Protein AF-A0A5B0LTB7-F1 (afdb_monomer)

Foldseek 3Di:
DVVLCVLLVNDPPPVVVVVLCVVLVPPDLVVLVVDALVNCVVSVDDSSSSVSSNVSVVSVVVVVVVVVVVVVVPPPDPDPDDDD

Nearest PDB structures (foldseek):
  1y88-assembly1_A  TM=7.229E-01  e=2.279E+00  Archaeoglobus fulgidus
  3idw-assembly1_A  TM=6.862E-01  e=4.701E+00  Saccharomyces cerevisiae

Sequence (84 aa):
METYLNIAMIPDNDHRTRERLIDQGITHWSFFRMSNEDDLKQLGFPPGVARLLWEGVPRLQEYCDGIENNRRIVSPTPIPGPSK

Organism: NCBI:txid56615

Radius of gyration: 18.93 Å; Cα contacts (8 Å, |Δi|>4): 55; chains: 1; bounding box: 20×25×71 Å

InterPro domains:
  IPR013761 Sterile alpha motif/pointed domain superfamily [SSF47769] (17-63)

pLDDT: mean 79.69, std 14.53, range [40.44, 91.12]

Mean predicted aligned error: 9.81 Å

Solvent-accessible surface area (backbone atoms only — not comparable to full-atom values): 4972 Å² total; per-residue (Å²): 86,68,71,53,37,54,66,24,68,46,59,87,84,44,53,69,63,52,53,48,31,59,76,72,66,56,72,53,66,72,57,49,74,78,43,50,49,63,58,32,39,74,76,67,39,55,71,70,54,16,44,29,51,43,57,18,47,62,52,49,49,51,51,54,52,52,51,52,59,56,53,63,75,66,56,79,74,81,75,80,73,84,83,128

Secondary structure (DSSP, 8-state):
-HHHHHHTT--TT-HHHHHHHHHTT---TTHHHH--HHHHHHTT--HHHHHHHHHHHHHHHHHHHHHHHHHHHT----PPPPP-

Structure (mmCIF, N/CA/C/O backbone):
data_AF-A0A5B0LTB7-F1
#
_entry.id   AF-A0A5B0LTB7-F1
#
loop_
_atom_site.group_PDB
_atom_site.id
_atom_site.type_symbol
_atom_site.label_atom_id
_atom_site.label_alt_id
_atom_site.label_comp_id
_atom_site.label_asym_id
_atom_site.label_entity_id
_atom_site.label_seq_id
_atom_site.pdbx_PDB_ins_code
_atom_site.Cartn_x
_atom_site.Cartn_y
_atom_site.Cartn_z
_atom_site.occupancy
_atom_site.B_iso_or_equiv
_atom_site.auth_seq_id
_atom_site.auth_comp_id
_atom_site.auth_asym_id
_atom_site.auth_atom_id
_atom_site.pdbx_PDB_model_num
ATOM 1 N N . MET A 1 1 ? -5.649 -6.553 -7.335 1.00 82.38 1 MET A N 1
ATOM 2 C CA . MET A 1 1 ? -4.882 -6.341 -6.089 1.00 82.38 1 MET A CA 1
ATOM 3 C C . MET A 1 1 ? -3.611 -7.189 -6.063 1.00 82.38 1 MET A C 1
ATOM 5 O O . MET A 1 1 ? -2.549 -6.646 -5.810 1.00 82.38 1 MET A O 1
ATOM 9 N N . GLU A 1 2 ? -3.684 -8.482 -6.391 1.00 84.06 2 GLU A N 1
ATOM 10 C CA . GLU A 1 2 ? -2.545 -9.423 -6.338 1.00 84.06 2 GLU A CA 1
ATOM 11 C C . GLU A 1 2 ? -1.300 -8.982 -7.118 1.00 84.06 2 GLU A C 1
ATOM 13 O O . GLU A 1 2 ? -0.207 -8.969 -6.559 1.00 84.06 2 GLU A O 1
ATOM 18 N N . THR A 1 3 ? -1.453 -8.533 -8.370 1.00 85.50 3 THR A N 1
ATOM 19 C CA . THR A 1 3 ? -0.328 -8.024 -9.179 1.00 85.50 3 THR A CA 1
ATOM 20 C C . THR A 1 3 ? 0.402 -6.878 -8.487 1.00 85.50 3 THR A C 1
ATOM 22 O O . THR A 1 3 ? 1.626 -6.804 -8.518 1.00 85.50 3 THR A O 1
ATOM 25 N N . TYR A 1 4 ? -0.350 -5.998 -7.828 1.00 88.31 4 TYR A N 1
ATOM 26 C CA . TYR A 1 4 ? 0.218 -4.866 -7.115 1.00 88.31 4 TYR A CA 1
ATOM 27 C C . TYR A 1 4 ? 0.954 -5.303 -5.848 1.00 88.31 4 TYR A C 1
ATOM 29 O O . TYR A 1 4 ? 2.053 -4.821 -5.612 1.00 88.31 4 TYR A O 1
ATOM 37 N N . LEU A 1 5 ? 0.407 -6.250 -5.078 1.00 88.94 5 LEU A N 1
ATOM 38 C CA . LEU A 1 5 ? 1.106 -6.808 -3.914 1.00 88.94 5 LEU A CA 1
ATOM 39 C C . LEU A 1 5 ? 2.445 -7.437 -4.319 1.00 88.94 5 LEU A C 1
ATOM 41 O O . LEU A 1 5 ? 3.454 -7.195 -3.665 1.00 88.94 5 LEU A O 1
ATOM 45 N N . ASN A 1 6 ? 2.479 -8.145 -5.451 1.00 88.06 6 ASN A N 1
ATOM 46 C CA . ASN A 1 6 ? 3.717 -8.695 -5.997 1.00 88.06 6 ASN A CA 1
ATOM 47 C C . ASN A 1 6 ? 4.730 -7.594 -6.379 1.00 88.06 6 ASN A C 1
ATOM 49 O O . ASN A 1 6 ? 5.909 -7.693 -6.048 1.00 88.06 6 ASN A O 1
ATOM 53 N N . ILE A 1 7 ? 4.274 -6.511 -7.019 1.00 87.81 7 ILE A N 1
ATOM 54 C CA . ILE A 1 7 ? 5.119 -5.352 -7.375 1.00 87.81 7 ILE A CA 1
ATOM 55 C C . ILE A 1 7 ? 5.625 -4.610 -6.125 1.00 87.81 7 ILE A C 1
ATOM 57 O O . ILE A 1 7 ? 6.775 -4.169 -6.077 1.00 87.81 7 ILE A O 1
ATOM 61 N N . ALA A 1 8 ? 4.790 -4.523 -5.090 1.00 88.56 8 ALA A N 1
ATOM 62 C CA . ALA A 1 8 ? 5.125 -3.983 -3.776 1.00 88.56 8 ALA A CA 1
ATOM 63 C C . ALA A 1 8 ? 6.039 -4.917 -2.955 1.00 88.56 8 ALA A C 1
ATOM 65 O O . ALA A 1 8 ? 6.354 -4.601 -1.813 1.00 88.56 8 ALA A O 1
ATOM 66 N N . MET A 1 9 ? 6.487 -6.051 -3.513 1.00 87.69 9 MET A N 1
ATOM 67 C CA . MET A 1 9 ? 7.307 -7.065 -2.833 1.00 87.69 9 MET A CA 1
ATOM 68 C C . MET A 1 9 ? 6.639 -7.665 -1.586 1.00 87.69 9 MET A C 1
ATOM 70 O O . MET A 1 9 ? 7.321 -8.114 -0.666 1.00 87.69 9 MET A O 1
ATOM 74 N N . ILE A 1 10 ? 5.307 -7.679 -1.547 1.00 87.31 10 ILE A N 1
ATOM 75 C CA . ILE A 1 10 ? 4.538 -8.330 -0.489 1.00 87.31 10 ILE A CA 1
ATOM 76 C C . ILE A 1 10 ? 4.327 -9.788 -0.913 1.00 87.31 10 ILE A C 1
ATOM 78 O O . ILE A 1 10 ? 3.654 -10.034 -1.921 1.00 87.31 10 ILE A O 1
ATOM 82 N N . PRO A 1 11 ? 4.906 -10.762 -0.188 1.00 83.31 11 PRO A N 1
ATOM 83 C CA . PRO A 1 11 ? 4.816 -12.159 -0.572 1.00 83.31 11 PRO A CA 1
ATOM 84 C C . PRO A 1 11 ? 3.383 -12.680 -0.451 1.00 83.31 11 PRO A C 1
ATOM 86 O O . PRO A 1 11 ? 2.595 -12.229 0.379 1.00 83.31 11 PRO A O 1
ATOM 89 N N . ASP A 1 12 ? 3.056 -13.680 -1.268 1.00 81.62 12 ASP A N 1
ATOM 90 C CA . ASP A 1 12 ? 1.720 -14.284 -1.284 1.00 81.62 12 ASP A CA 1
ATOM 91 C C . ASP A 1 12 ? 1.326 -14.898 0.070 1.00 81.62 12 ASP A C 1
ATOM 93 O O . ASP A 1 12 ? 0.183 -14.794 0.513 1.00 81.62 12 ASP A O 1
ATOM 97 N N . ASN A 1 13 ? 2.330 -15.421 0.775 1.00 85.00 13 ASN A N 1
ATOM 98 C CA . ASN A 1 13 ? 2.206 -16.014 2.100 1.00 85.00 13 ASN A CA 1
ATOM 99 C C . ASN A 1 13 ? 1.989 -14.980 3.226 1.00 85.00 13 ASN A C 1
ATOM 101 O O . ASN A 1 13 ? 1.838 -15.356 4.389 1.00 85.00 13 ASN A O 1
ATOM 105 N N . ASP A 1 14 ? 1.983 -13.675 2.924 1.00 84.25 14 ASP A N 1
ATOM 106 C CA . ASP A 1 14 ? 1.709 -12.624 3.907 1.00 84.25 14 ASP A CA 1
ATOM 107 C C . ASP A 1 14 ? 0.197 -12.454 4.130 1.00 84.25 14 ASP A C 1
ATOM 109 O O . ASP A 1 14 ? -0.432 -11.447 3.785 1.00 84.25 14 ASP A O 1
ATOM 113 N N . HIS A 1 15 ? -0.409 -13.493 4.709 1.00 86.88 15 HIS A N 1
ATOM 114 C CA . HIS A 1 15 ? -1.841 -13.535 5.006 1.00 86.88 15 HIS A CA 1
ATOM 115 C C . HIS A 1 15 ? -2.270 -12.380 5.912 1.00 86.88 15 HIS A C 1
ATOM 117 O O . HIS A 1 15 ? -3.322 -11.797 5.685 1.00 86.88 15 HIS A O 1
ATOM 123 N N . ARG A 1 16 ? -1.414 -11.962 6.855 1.00 87.44 16 ARG A 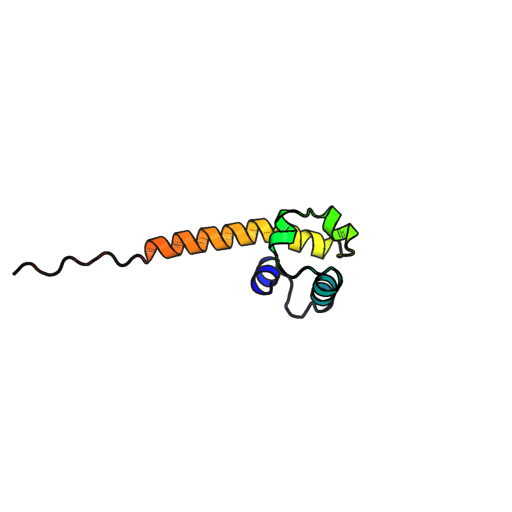N 1
ATOM 124 C CA . ARG A 1 16 ? -1.703 -10.840 7.760 1.00 87.44 16 ARG A CA 1
ATOM 125 C C . A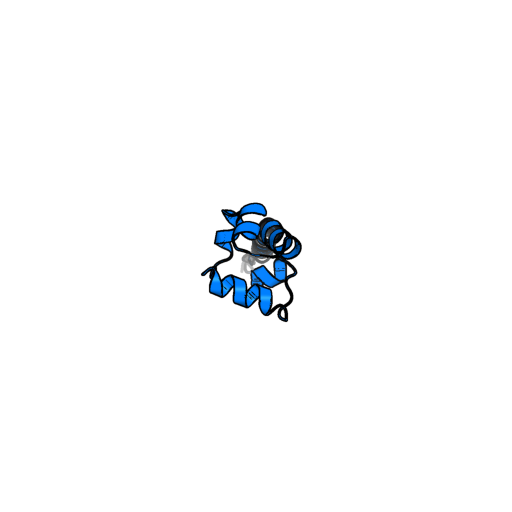RG A 1 16 ? -1.943 -9.538 7.007 1.00 87.44 16 ARG A C 1
ATOM 127 O O . ARG A 1 16 ? -2.908 -8.836 7.295 1.00 87.44 16 ARG A O 1
ATOM 134 N N . THR A 1 17 ? -1.086 -9.214 6.040 1.00 86.62 17 THR A N 1
ATOM 135 C CA . THR A 1 17 ? -1.258 -8.006 5.226 1.00 86.62 17 THR A CA 1
ATOM 136 C C . THR A 1 17 ? -2.531 -8.087 4.385 1.00 86.62 17 THR A C 1
ATOM 138 O O . THR A 1 17 ? -3.260 -7.105 4.274 1.00 86.62 17 THR A O 1
ATOM 141 N N . ARG A 1 18 ? -2.845 -9.266 3.836 1.00 86.38 18 ARG A N 1
ATOM 142 C CA . ARG A 1 18 ? -4.046 -9.501 3.018 1.00 86.38 18 ARG A CA 1
ATOM 143 C C . ARG A 1 18 ? -5.339 -9.404 3.818 1.00 86.38 18 ARG A C 1
ATOM 145 O O . ARG A 1 18 ? -6.259 -8.716 3.393 1.00 86.38 18 ARG A O 1
ATOM 152 N N . GLU A 1 19 ? -5.390 -10.037 4.982 1.00 89.31 19 GLU A N 1
ATOM 153 C CA . GLU A 1 19 ? -6.519 -9.929 5.905 1.00 89.31 19 GLU A CA 1
ATOM 154 C C . GLU A 1 19 ? -6.733 -8.477 6.326 1.00 89.31 19 GLU A C 1
ATOM 156 O O . GLU A 1 19 ? -7.862 -8.000 6.318 1.00 89.31 19 GLU A O 1
ATOM 161 N N . ARG A 1 20 ? -5.650 -7.735 6.593 1.00 89.00 20 ARG A N 1
ATOM 162 C CA . ARG A 1 20 ? -5.739 -6.312 6.936 1.00 89.00 20 ARG A CA 1
ATOM 163 C C . ARG A 1 20 ? -6.312 -5.471 5.799 1.00 89.00 20 ARG A C 1
ATOM 165 O O . ARG A 1 20 ? -7.113 -4.582 6.047 1.00 89.00 20 ARG A O 1
ATOM 172 N N . LEU A 1 21 ? -5.941 -5.751 4.553 1.00 88.44 21 LEU A N 1
ATOM 173 C CA . LEU A 1 21 ? -6.517 -5.065 3.394 1.00 88.44 21 LEU A CA 1
ATOM 174 C C . LEU A 1 21 ? -8.025 -5.300 3.286 1.00 88.44 21 LEU A C 1
ATOM 176 O O . LEU A 1 21 ? -8.763 -4.362 3.001 1.00 88.44 21 LEU A O 1
ATOM 180 N N . ILE A 1 22 ? -8.475 -6.526 3.557 1.00 88.81 22 ILE A N 1
ATOM 181 C CA . ILE A 1 22 ? -9.898 -6.884 3.554 1.00 88.81 22 ILE A CA 1
ATOM 182 C C . ILE A 1 22 ? -10.633 -6.191 4.708 1.00 88.81 22 ILE A C 1
ATOM 184 O O . ILE A 1 22 ? -11.685 -5.601 4.482 1.00 88.81 22 ILE A O 1
ATOM 188 N N . ASP A 1 23 ? -10.058 -6.210 5.912 1.00 90.00 23 ASP A N 1
ATOM 189 C CA . ASP A 1 23 ? -10.594 -5.558 7.114 1.00 90.00 23 ASP A CA 1
ATOM 190 C C . ASP A 1 23 ? -10.770 -4.042 6.923 1.00 90.00 23 ASP A C 1
ATOM 192 O O . ASP A 1 23 ? -11.788 -3.471 7.302 1.00 90.00 23 ASP A O 1
ATOM 196 N N . GLN A 1 24 ? -9.818 -3.402 6.241 1.00 86.94 24 GLN A N 1
ATOM 197 C CA . GLN A 1 24 ? -9.875 -1.979 5.902 1.00 86.94 24 GLN A CA 1
ATOM 198 C C . GLN A 1 24 ? -10.715 -1.683 4.641 1.00 86.94 24 GLN A C 1
ATOM 200 O O . GLN A 1 24 ? -10.827 -0.530 4.230 1.00 86.94 24 GLN A O 1
ATOM 205 N N . GLY A 1 25 ? -11.298 -2.702 3.995 1.00 89.31 25 GLY A N 1
ATOM 206 C CA . GLY A 1 25 ? -12.117 -2.547 2.787 1.00 89.31 25 GLY A CA 1
ATOM 207 C C . GLY A 1 25 ? -11.333 -2.152 1.528 1.00 89.31 25 GLY A C 1
ATOM 208 O O . GLY A 1 25 ? -11.917 -1.708 0.536 1.00 89.31 25 GLY A O 1
ATOM 209 N N . ILE A 1 26 ? -10.009 -2.311 1.536 1.00 89.19 26 ILE A N 1
ATOM 210 C CA . ILE A 1 26 ? -9.130 -1.934 0.431 1.00 89.19 26 ILE A CA 1
ATOM 211 C C . ILE A 1 26 ? -9.119 -3.056 -0.608 1.00 89.19 26 ILE A C 1
ATOM 213 O O . ILE A 1 26 ? -8.375 -4.033 -0.524 1.00 89.19 26 ILE A O 1
ATOM 217 N N . THR A 1 27 ? -9.939 -2.886 -1.639 1.00 85.94 27 THR A N 1
ATOM 218 C CA . THR A 1 27 ? -10.091 -3.847 -2.745 1.00 85.94 27 THR A CA 1
ATOM 219 C C . THR A 1 27 ? -9.241 -3.491 -3.969 1.00 85.94 27 THR A C 1
ATOM 221 O O . THR A 1 27 ? -8.885 -4.364 -4.768 1.00 85.94 27 THR A O 1
ATOM 224 N N . HIS A 1 28 ? -8.861 -2.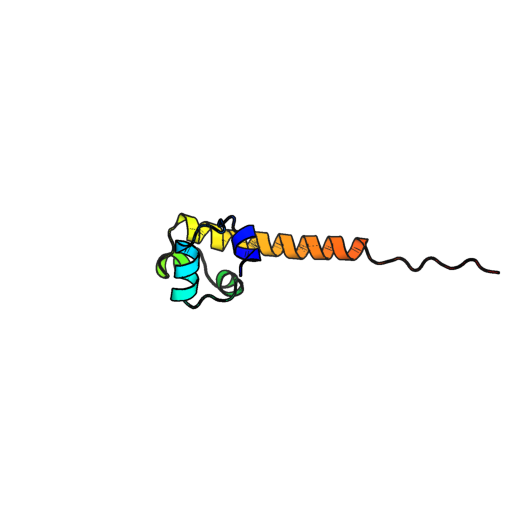216 -4.108 1.00 86.38 28 HIS A N 1
ATOM 225 C CA . HIS A 1 28 ? -8.122 -1.693 -5.255 1.00 86.38 28 HIS A CA 1
ATOM 226 C C . HIS A 1 28 ? -6.871 -0.916 -4.840 1.00 86.38 28 HIS A C 1
ATOM 228 O O . HIS A 1 28 ? -6.902 -0.072 -3.949 1.00 86.38 28 HIS A O 1
ATOM 234 N N . TRP A 1 29 ? -5.777 -1.137 -5.576 1.00 87.44 29 TRP A N 1
ATOM 235 C CA . TRP A 1 29 ? -4.491 -0.469 -5.351 1.00 87.44 29 TRP A CA 1
ATOM 236 C C . TRP A 1 29 ? -4.545 1.049 -5.573 1.00 87.44 29 TRP A C 1
ATOM 238 O O . TRP A 1 29 ? -3.700 1.780 -5.070 1.00 87.44 29 TRP A O 1
ATOM 248 N N . SER A 1 30 ? -5.537 1.545 -6.320 1.00 86.06 30 SER A N 1
ATOM 249 C CA . SER A 1 30 ? -5.708 2.978 -6.579 1.00 86.06 30 SER A CA 1
ATOM 250 C C . SER A 1 30 ? -5.927 3.785 -5.298 1.00 86.06 30 SER A C 1
ATOM 252 O O . SER A 1 30 ? -5.620 4.972 -5.288 1.00 86.06 30 SER A O 1
ATOM 254 N N . PHE A 1 31 ? -6.376 3.140 -4.216 1.00 87.12 31 PHE A N 1
ATOM 255 C CA . PHE A 1 31 ? -6.451 3.741 -2.887 1.00 87.12 31 PHE A CA 1
ATOM 256 C C . PHE A 1 31 ? -5.078 4.242 -2.412 1.00 87.12 31 PHE A C 1
ATOM 258 O O . PHE A 1 31 ? -4.942 5.388 -1.997 1.00 87.12 31 PHE A O 1
ATOM 265 N N . PHE A 1 32 ? -4.022 3.448 -2.611 1.00 87.75 32 PHE A N 1
ATOM 266 C CA . PHE A 1 32 ? -2.656 3.813 -2.218 1.00 87.75 32 PHE A CA 1
ATOM 267 C C . PHE A 1 32 ? -2.082 4.992 -2.998 1.00 87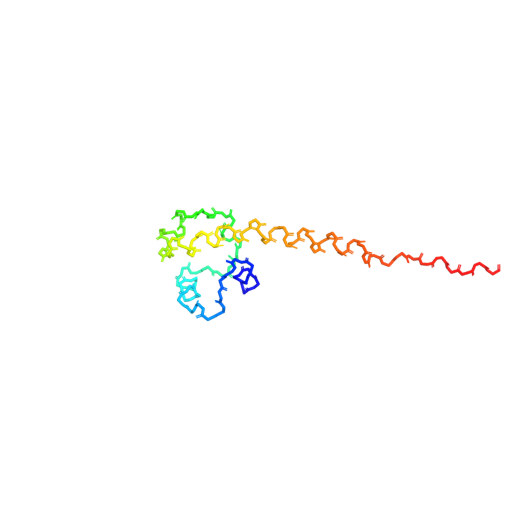.75 32 PHE A C 1
ATOM 269 O O . PHE A 1 32 ? -1.108 5.588 -2.560 1.00 87.75 32 PHE A O 1
ATOM 276 N N . ARG A 1 33 ? -2.664 5.353 -4.148 1.00 86.75 33 ARG A N 1
ATOM 277 C CA . ARG A 1 33 ? -2.267 6.567 -4.878 1.00 86.75 33 ARG A CA 1
ATOM 278 C C . ARG A 1 33 ? -2.692 7.836 -4.133 1.00 86.75 33 ARG A C 1
ATOM 280 O O . ARG A 1 33 ? -2.082 8.883 -4.317 1.00 86.75 33 ARG A O 1
ATOM 287 N N . MET A 1 34 ? -3.761 7.743 -3.347 1.00 85.56 34 MET A N 1
ATOM 288 C CA . MET A 1 34 ? -4.318 8.847 -2.565 1.00 85.56 34 MET A CA 1
ATOM 289 C C . MET A 1 34 ? -3.844 8.820 -1.108 1.00 85.56 34 MET A C 1
ATOM 291 O O . MET A 1 34 ? -3.895 9.849 -0.443 1.00 85.56 34 MET A O 1
ATOM 295 N N . SER A 1 35 ? -3.367 7.671 -0.628 1.00 86.56 35 SER A N 1
ATOM 296 C CA . SER A 1 35 ? -2.822 7.494 0.719 1.00 86.56 35 SER A CA 1
ATOM 297 C C . SER A 1 35 ? -1.303 7.657 0.755 1.00 86.56 35 SER A C 1
ATOM 299 O O . SER A 1 35 ? -0.593 7.351 -0.201 1.00 86.56 35 SER A O 1
ATOM 301 N N . ASN A 1 36 ? -0.785 8.099 1.894 1.00 88.31 36 ASN A N 1
ATOM 302 C CA . ASN A 1 36 ? 0.649 8.162 2.174 1.00 88.31 36 ASN A CA 1
ATOM 303 C C . ASN A 1 36 ? 1.036 7.121 3.249 1.00 88.31 36 ASN A C 1
ATOM 305 O O . ASN A 1 36 ? 0.197 6.372 3.752 1.00 88.31 36 ASN A O 1
ATOM 309 N N . GLU A 1 37 ? 2.330 7.022 3.570 1.00 89.12 37 GLU A N 1
ATOM 310 C CA . GLU A 1 37 ? 2.828 6.036 4.543 1.00 89.12 37 GLU A CA 1
ATOM 311 C C . GLU A 1 37 ? 2.171 6.197 5.928 1.00 89.12 37 GLU A C 1
ATOM 313 O O . GLU A 1 37 ? 1.951 5.205 6.624 1.00 89.12 37 GLU A O 1
ATOM 318 N N . ASP A 1 38 ? 1.843 7.429 6.327 1.00 89.88 38 ASP A N 1
ATOM 319 C CA . ASP A 1 38 ? 1.224 7.715 7.622 1.00 89.88 38 ASP A CA 1
ATOM 320 C C . ASP A 1 38 ? -0.246 7.279 7.670 1.00 89.88 38 ASP A C 1
ATOM 322 O O . ASP A 1 38 ? -0.629 6.573 8.601 1.00 89.88 38 ASP A O 1
ATOM 326 N N . ASP A 1 39 ? -1.028 7.567 6.622 1.00 90.69 39 ASP A N 1
ATOM 327 C CA . ASP A 1 39 ? -2.399 7.053 6.474 1.00 90.69 39 ASP A CA 1
ATOM 328 C C . ASP A 1 39 ? -2.433 5.521 6.619 1.00 90.69 39 ASP A C 1
ATOM 330 O O . ASP A 1 39 ? -3.272 4.959 7.322 1.00 90.69 39 ASP A O 1
ATOM 334 N N . LEU A 1 40 ? -1.466 4.821 6.017 1.00 89.69 40 LEU A N 1
ATOM 335 C CA . LEU A 1 40 ? -1.369 3.362 6.113 1.00 89.69 40 LEU A CA 1
ATOM 336 C C . LEU A 1 40 ? -1.012 2.886 7.528 1.00 89.69 40 LEU A C 1
ATOM 338 O O . LEU A 1 40 ? -1.555 1.885 8.000 1.00 89.69 40 LEU A O 1
ATOM 342 N N . LYS A 1 41 ? -0.150 3.603 8.251 1.00 90.62 41 LYS A N 1
ATOM 343 C CA . LYS A 1 41 ? 0.116 3.297 9.665 1.00 90.62 41 LYS A CA 1
ATOM 344 C C . LYS A 1 41 ? -1.129 3.502 10.527 1.00 90.62 41 LYS A C 1
ATOM 346 O O . LYS A 1 41 ? -1.382 2.682 11.408 1.00 90.62 41 LYS A O 1
ATOM 351 N N . GLN A 1 42 ? -1.921 4.540 10.255 1.00 89.62 42 GLN A N 1
ATOM 352 C CA . GLN A 1 42 ? -3.173 4.811 10.970 1.00 89.62 42 GLN A CA 1
ATOM 353 C C . GLN A 1 42 ? -4.243 3.740 10.711 1.00 89.62 42 GLN A C 1
ATOM 355 O O . GLN A 1 42 ? -4.956 3.352 11.633 1.00 89.62 42 GLN A O 1
ATOM 360 N N . LEU A 1 43 ? -4.276 3.169 9.503 1.00 86.19 43 LEU A N 1
ATOM 361 C CA . LEU A 1 43 ? -5.090 1.991 9.153 1.00 86.19 43 LEU A CA 1
ATOM 362 C C . LEU A 1 43 ? -4.569 0.686 9.795 1.00 86.19 43 LEU A C 1
ATOM 364 O O . LEU A 1 43 ? -5.129 -0.397 9.619 1.00 86.19 43 LEU A O 1
ATOM 368 N N . GLY A 1 44 ? -3.474 0.768 10.554 1.00 88.31 44 GLY A N 1
ATOM 369 C CA . GLY A 1 44 ? -2.924 -0.338 11.319 1.00 88.31 44 GLY A CA 1
ATOM 370 C C . GLY A 1 44 ? -2.015 -1.259 10.512 1.00 88.31 44 GLY A C 1
ATOM 371 O O . GLY A 1 44 ? -1.839 -2.415 10.918 1.00 88.31 44 GLY A O 1
ATOM 372 N N . PHE A 1 45 ? -1.453 -0.791 9.392 1.00 88.69 45 PHE A N 1
ATOM 373 C CA . PHE A 1 45 ? -0.373 -1.498 8.708 1.00 88.69 45 PHE A CA 1
ATOM 374 C C . PHE A 1 45 ? 0.954 -1.320 9.462 1.00 88.69 45 PHE A C 1
ATOM 376 O O . PHE A 1 45 ? 1.256 -0.226 9.948 1.00 88.69 45 PHE A O 1
ATOM 383 N N . PRO A 1 46 ? 1.792 -2.371 9.544 1.00 88.88 46 PRO A N 1
ATOM 384 C CA . PRO A 1 46 ? 3.150 -2.237 10.054 1.00 88.88 46 PRO A CA 1
ATOM 385 C C . PRO A 1 46 ? 3.929 -1.189 9.247 1.00 88.88 46 PRO A C 1
ATOM 3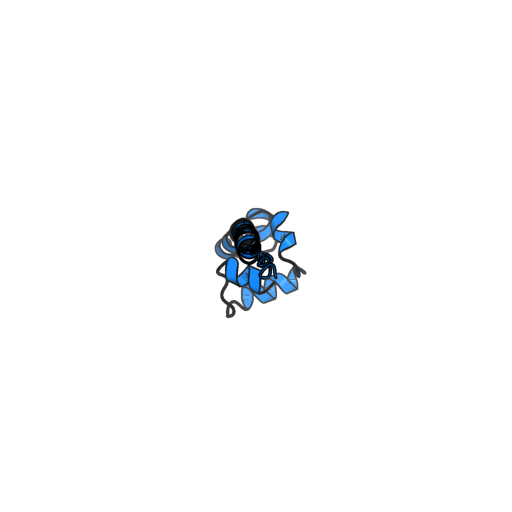87 O O . PRO A 1 46 ? 3.770 -1.145 8.027 1.00 88.88 46 PRO A O 1
ATOM 390 N N . PRO A 1 47 ? 4.843 -0.418 9.862 1.00 87.38 47 PRO A N 1
ATOM 391 C CA . PRO A 1 47 ? 5.605 0.615 9.159 1.00 87.38 47 PRO A CA 1
ATOM 392 C C . PRO A 1 47 ? 6.382 0.073 7.947 1.00 87.38 47 PRO A C 1
ATOM 394 O O . PRO A 1 47 ? 6.459 0.744 6.924 1.00 87.38 47 PRO A O 1
ATOM 397 N N . GLY A 1 48 ? 6.891 -1.163 8.015 1.00 89.19 48 GLY A N 1
ATOM 398 C CA . GLY A 1 48 ? 7.536 -1.811 6.867 1.00 89.19 48 GLY A CA 1
ATOM 399 C C . GLY A 1 48 ? 6.572 -2.087 5.708 1.00 89.19 48 GLY A C 1
ATOM 400 O O . GLY A 1 48 ? 6.899 -1.815 4.559 1.00 89.19 48 GLY A O 1
ATOM 401 N N . VAL A 1 49 ? 5.364 -2.569 6.003 1.00 88.44 49 VAL A N 1
ATOM 402 C CA . VAL A 1 49 ? 4.344 -2.879 4.987 1.00 88.44 49 VAL A CA 1
ATOM 403 C C . VAL A 1 49 ? 3.744 -1.602 4.405 1.00 88.44 49 VAL A C 1
ATOM 4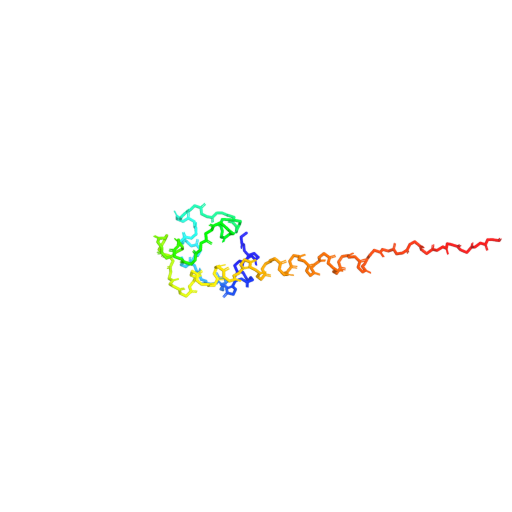05 O O . VAL A 1 49 ? 3.579 -1.508 3.194 1.00 88.44 49 VAL A O 1
ATOM 408 N N . ALA A 1 50 ? 3.471 -0.601 5.245 1.00 91.12 50 ALA A N 1
ATOM 409 C CA . ALA A 1 50 ? 3.007 0.716 4.817 1.00 91.12 50 ALA A CA 1
ATOM 410 C C . ALA A 1 50 ? 3.960 1.329 3.782 1.00 91.12 50 ALA A C 1
ATOM 412 O O . ALA A 1 50 ? 3.523 1.790 2.728 1.00 91.12 50 ALA A O 1
ATOM 413 N N . ARG A 1 51 ? 5.268 1.247 4.046 1.00 90.44 51 ARG A N 1
ATOM 414 C CA . ARG A 1 51 ? 6.301 1.716 3.128 1.00 90.44 51 ARG A CA 1
ATOM 415 C C . ARG A 1 51 ? 6.330 0.922 1.821 1.00 90.44 51 ARG A C 1
ATOM 417 O O . ARG A 1 51 ? 6.392 1.526 0.758 1.00 90.44 51 ARG A O 1
ATOM 424 N N . LEU A 1 52 ? 6.229 -0.409 1.881 1.00 90.69 52 LEU A N 1
ATOM 425 C CA . LEU A 1 52 ? 6.173 -1.269 0.690 1.00 90.69 52 LEU A CA 1
ATOM 426 C C . LEU A 1 52 ? 4.959 -0.968 -0.198 1.00 90.69 52 LEU A C 1
ATOM 428 O O . LEU A 1 52 ? 5.096 -0.889 -1.416 1.00 90.69 52 LEU A O 1
ATOM 432 N N . LEU A 1 53 ? 3.783 -0.766 0.400 1.00 89.94 53 LEU A N 1
ATOM 433 C CA . LEU A 1 53 ? 2.575 -0.365 -0.320 1.00 89.94 53 LEU A CA 1
ATOM 434 C C . LEU A 1 53 ? 2.784 1.011 -0.966 1.00 89.94 53 LEU A C 1
ATOM 436 O O . LEU A 1 53 ? 2.661 1.158 -2.181 1.00 89.94 53 LEU A O 1
ATOM 440 N N . TRP A 1 54 ? 3.196 2.010 -0.189 1.00 90.38 54 TRP A N 1
ATOM 441 C CA . TRP A 1 54 ? 3.426 3.356 -0.708 1.00 90.38 54 TRP A CA 1
ATOM 442 C C . TRP A 1 54 ? 4.467 3.387 -1.848 1.00 90.38 54 TRP A C 1
ATOM 444 O O . TRP A 1 54 ? 4.186 3.924 -2.920 1.00 90.38 54 TRP A O 1
ATOM 454 N N . GLU A 1 55 ? 5.615 2.721 -1.686 1.00 90.31 55 GLU A N 1
ATOM 455 C CA . GLU A 1 55 ? 6.637 2.573 -2.737 1.00 90.31 55 GLU A CA 1
ATOM 456 C C . GLU A 1 55 ? 6.184 1.681 -3.909 1.00 90.31 55 GLU A C 1
ATOM 458 O O . GLU A 1 55 ? 6.707 1.787 -5.018 1.00 90.31 55 GLU A O 1
ATOM 463 N N . GLY A 1 56 ? 5.191 0.815 -3.708 1.00 89.75 56 GLY A N 1
ATOM 464 C CA . GLY A 1 56 ? 4.609 -0.016 -4.759 1.00 89.75 56 GLY A CA 1
ATOM 465 C C . GLY A 1 56 ? 3.850 0.789 -5.817 1.00 89.75 56 GLY A C 1
ATOM 466 O O . GLY A 1 56 ? 3.734 0.340 -6.956 1.00 89.75 56 GLY A O 1
ATOM 467 N N . VAL A 1 57 ? 3.345 1.982 -5.480 1.00 89.81 57 VAL A N 1
ATOM 468 C CA . VAL A 1 57 ? 2.588 2.843 -6.410 1.00 89.81 57 VAL A CA 1
ATOM 469 C C . VAL A 1 57 ? 3.451 3.370 -7.563 1.00 89.81 57 VAL A C 1
ATOM 471 O O . VAL A 1 57 ? 3.068 3.134 -8.713 1.00 89.81 57 VAL A O 1
ATOM 474 N N . PRO A 1 58 ? 4.598 4.041 -7.325 1.00 88.31 58 PRO A N 1
ATOM 475 C CA . PRO A 1 58 ? 5.473 4.463 -8.417 1.00 88.31 58 PRO A CA 1
ATOM 476 C C . PRO A 1 58 ? 6.008 3.266 -9.214 1.00 88.31 58 PRO A C 1
ATOM 478 O O . PRO A 1 58 ? 6.004 3.320 -10.439 1.00 88.31 58 PRO A O 1
ATOM 481 N N . ARG A 1 59 ? 6.333 2.141 -8.561 1.00 87.25 59 ARG A N 1
ATOM 482 C CA . ARG A 1 59 ? 6.773 0.913 -9.253 1.00 87.25 59 ARG A CA 1
ATOM 483 C C . ARG A 1 59 ? 5.708 0.337 -10.183 1.00 87.25 59 ARG A C 1
ATOM 485 O O . ARG A 1 59 ? 6.020 -0.121 -11.278 1.00 87.25 59 ARG A O 1
ATOM 492 N N . LEU A 1 60 ? 4.442 0.357 -9.764 1.00 87.00 60 LEU A N 1
ATOM 493 C CA . LEU A 1 60 ? 3.325 -0.052 -10.615 1.00 87.00 60 LEU A CA 1
ATOM 494 C C . LEU A 1 60 ? 3.168 0.897 -11.808 1.00 87.00 60 LEU A C 1
ATOM 496 O O . LEU A 1 60 ? 2.862 0.445 -12.909 1.00 87.00 60 LEU A O 1
ATOM 500 N N . GLN A 1 61 ? 3.368 2.200 -11.598 1.00 83.62 61 GLN A N 1
ATOM 501 C CA . GLN A 1 61 ? 3.313 3.182 -12.676 1.00 83.62 61 GLN A CA 1
ATOM 502 C C . GLN A 1 61 ? 4.419 2.934 -13.709 1.00 83.62 61 GLN A C 1
ATOM 504 O O . GLN A 1 61 ? 4.116 2.887 -14.896 1.00 83.62 61 GLN A O 1
ATOM 509 N N . GLU A 1 62 ? 5.654 2.688 -13.266 1.00 84.00 62 GLU A N 1
ATOM 510 C CA . GLU A 1 62 ? 6.771 2.305 -14.141 1.00 84.00 62 GLU A CA 1
ATOM 511 C C . GLU A 1 62 ? 6.510 0.979 -14.865 1.00 84.00 62 GLU A C 1
ATOM 513 O O . GLU A 1 62 ? 6.801 0.848 -16.051 1.00 84.00 62 GLU A O 1
ATOM 518 N N . TYR A 1 63 ? 5.904 0.002 -14.185 1.00 82.00 63 TYR A N 1
ATOM 519 C CA . TYR A 1 63 ? 5.503 -1.259 -14.805 1.00 82.00 63 TYR A CA 1
ATOM 520 C C . TYR A 1 63 ? 4.459 -1.047 -15.916 1.00 82.00 63 TYR A C 1
ATOM 522 O O . TYR A 1 63 ? 4.609 -1.586 -17.011 1.00 82.00 63 TYR A O 1
ATOM 530 N N . CYS A 1 64 ? 3.421 -0.238 -15.673 1.00 77.56 64 CYS A N 1
ATOM 531 C CA . CYS A 1 64 ? 2.417 0.097 -16.689 1.00 77.56 64 CYS A CA 1
ATOM 532 C C . CYS A 1 64 ? 3.014 0.876 -17.872 1.00 77.56 64 CYS A C 1
ATOM 534 O O . CYS A 1 64 ? 2.698 0.564 -19.020 1.00 77.56 64 CYS A O 1
ATOM 536 N N . ASP A 1 65 ? 3.878 1.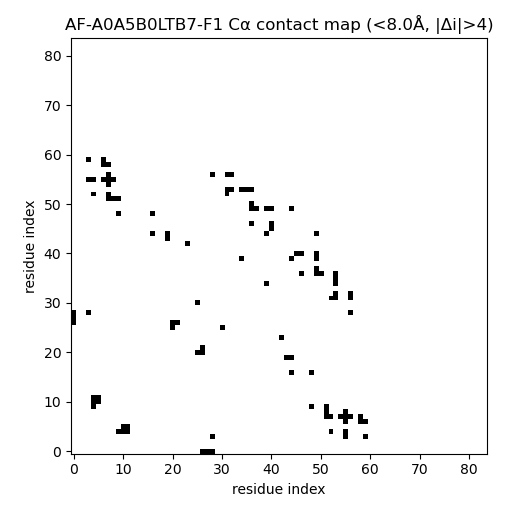856 -17.600 1.00 74.75 65 ASP A N 1
ATOM 537 C CA . ASP A 1 65 ? 4.546 2.665 -18.626 1.00 74.75 65 ASP A CA 1
ATOM 538 C C . ASP A 1 65 ? 5.483 1.807 -19.499 1.00 74.75 65 ASP A C 1
ATOM 540 O O . ASP A 1 65 ? 5.414 1.834 -20.731 1.0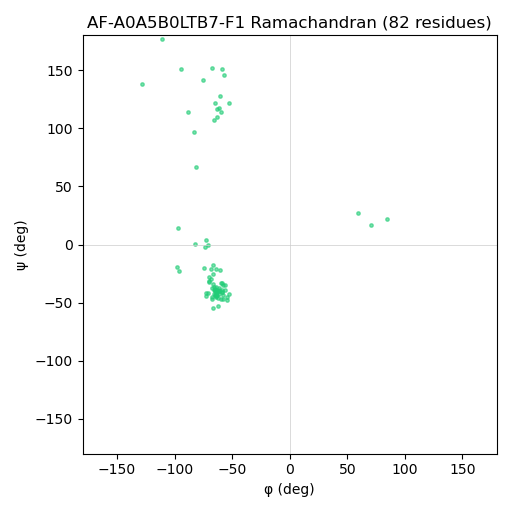0 74.75 65 ASP A O 1
ATOM 544 N N . GLY A 1 66 ? 6.271 0.926 -18.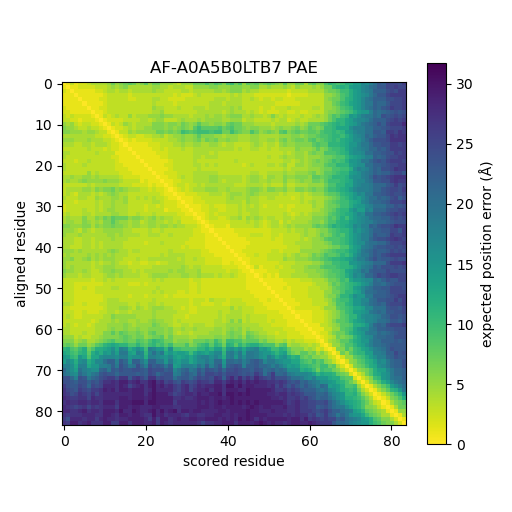873 1.00 63.53 66 GLY A N 1
ATOM 545 C CA . GLY A 1 66 ? 7.157 -0.012 -19.565 1.00 63.53 66 GLY A CA 1
ATOM 546 C C . GLY A 1 66 ? 6.418 -1.046 -20.426 1.00 63.53 66 GLY A C 1
ATOM 547 O O . GLY A 1 66 ? 6.873 -1.372 -21.525 1.00 63.53 66 GLY A O 1
ATOM 548 N N . ILE A 1 67 ? 5.252 -1.531 -19.979 1.00 61.44 67 ILE A N 1
ATOM 549 C CA . ILE A 1 67 ? 4.381 -2.414 -20.776 1.00 61.44 67 ILE A CA 1
ATOM 550 C C . ILE A 1 67 ? 3.854 -1.679 -22.017 1.00 61.44 67 ILE A C 1
ATOM 552 O O . ILE A 1 67 ? 3.839 -2.255 -23.108 1.00 61.44 67 ILE A O 1
ATOM 556 N N . GLU A 1 68 ? 3.434 -0.417 -21.887 1.00 57.81 68 GLU A N 1
ATOM 557 C CA . GLU A 1 68 ? 2.943 0.376 -23.021 1.00 57.81 68 GLU A CA 1
ATOM 558 C C . GLU A 1 68 ? 4.053 0.665 -24.042 1.00 57.81 68 GLU A C 1
ATOM 560 O O . GLU A 1 68 ? 3.836 0.550 -25.255 1.00 57.81 68 GLU A O 1
ATOM 565 N N . ASN A 1 69 ? 5.267 0.935 -23.565 1.00 55.12 69 ASN A N 1
ATOM 566 C CA . ASN A 1 69 ? 6.428 1.118 -24.426 1.00 55.12 69 ASN A CA 1
ATOM 567 C C . ASN A 1 69 ? 6.783 -0.179 -25.187 1.00 55.12 69 ASN A C 1
ATOM 569 O O . ASN A 1 69 ? 7.035 -0.156 -26.393 1.00 55.12 69 ASN A O 1
ATOM 573 N N . ASN A 1 70 ? 6.679 -1.338 -24.524 1.00 49.03 70 ASN A N 1
ATOM 574 C CA . ASN A 1 70 ? 6.838 -2.648 -25.163 1.00 49.03 70 ASN A CA 1
ATOM 575 C C . ASN A 1 70 ? 5.688 -2.991 -26.139 1.00 49.03 70 ASN A C 1
ATOM 577 O O . ASN A 1 70 ? 5.890 -3.679 -27.137 1.00 49.03 70 ASN A O 1
ATOM 581 N N . ARG A 1 71 ? 4.466 -2.489 -25.912 1.00 52.16 71 ARG A N 1
ATOM 582 C CA . ARG A 1 71 ? 3.333 -2.685 -26.835 1.00 52.16 71 ARG A CA 1
ATOM 583 C C . ARG A 1 71 ? 3.505 -1.908 -28.143 1.00 52.16 71 ARG A C 1
ATOM 585 O O . ARG A 1 71 ? 3.047 -2.368 -29.186 1.00 52.16 71 ARG A O 1
ATOM 592 N N . ARG A 1 72 ? 4.173 -0.752 -28.116 1.00 46.09 72 ARG A N 1
ATOM 593 C CA . ARG A 1 72 ? 4.438 0.039 -29.329 1.00 46.09 72 ARG A CA 1
ATOM 594 C C . ARG A 1 72 ? 5.459 -0.609 -30.264 1.00 46.09 72 ARG A C 1
ATOM 596 O O . ARG A 1 72 ? 5.297 -0.481 -31.477 1.00 46.09 72 ARG A O 1
ATOM 603 N N . ILE A 1 73 ? 6.441 -1.349 -29.745 1.00 52.31 73 ILE A N 1
ATOM 604 C CA . ILE A 1 73 ? 7.428 -2.048 -30.590 1.00 52.31 73 ILE A CA 1
ATOM 605 C C . ILE A 1 73 ? 6.865 -3.297 -31.288 1.00 52.31 73 ILE A C 1
ATOM 607 O O . ILE A 1 73 ? 7.412 -3.715 -32.302 1.00 52.31 73 ILE A O 1
ATOM 611 N N . VAL A 1 74 ? 5.757 -3.868 -30.797 1.00 47.66 74 VAL A N 1
ATOM 612 C CA . VAL A 1 74 ? 5.072 -5.021 -31.418 1.00 47.66 74 VAL A CA 1
ATOM 613 C C . VAL A 1 74 ? 3.889 -4.621 -32.302 1.00 47.66 74 VAL A C 1
ATOM 615 O O . VAL A 1 74 ? 3.082 -5.472 -32.672 1.00 47.66 74 VAL A O 1
ATOM 618 N N . SER A 1 75 ? 3.771 -3.340 -32.668 1.00 40.44 75 SER A N 1
ATOM 619 C CA . SER A 1 75 ? 2.868 -2.929 -33.747 1.00 40.44 75 SER A CA 1
ATOM 620 C C . SER A 1 75 ? 3.315 -3.653 -35.025 1.00 40.44 75 SER A C 1
ATOM 622 O O . SER A 1 75 ? 4.428 -3.385 -35.479 1.00 40.44 75 SER A O 1
ATOM 624 N N . PRO A 1 76 ? 2.526 -4.571 -35.615 1.00 47.41 76 PRO A N 1
ATOM 625 C CA . PRO A 1 76 ? 2.912 -5.201 -36.866 1.00 47.41 76 PRO A CA 1
ATOM 626 C C . PRO A 1 76 ? 2.927 -4.109 -37.929 1.00 47.41 76 PRO A C 1
ATOM 628 O O . PRO A 1 76 ? 1.884 -3.591 -38.331 1.00 47.41 76 PRO A O 1
ATOM 631 N N . THR A 1 77 ? 4.122 -3.717 -38.357 1.00 54.16 77 THR A N 1
ATOM 632 C CA . THR A 1 77 ? 4.307 -2.932 -39.568 1.00 54.16 77 THR A CA 1
ATOM 633 C C . THR A 1 77 ? 3.587 -3.681 -40.692 1.00 54.16 77 THR A C 1
ATOM 635 O O . THR A 1 77 ? 3.894 -4.857 -40.911 1.00 54.16 77 THR A O 1
ATOM 638 N N . PRO A 1 78 ? 2.612 -3.075 -41.394 1.00 50.69 78 PRO A N 1
ATOM 639 C CA . PRO A 1 78 ? 2.027 -3.708 -42.562 1.00 50.69 78 PRO A CA 1
ATOM 640 C C . PRO A 1 78 ? 3.141 -3.859 -43.596 1.00 50.69 78 PRO A C 1
ATOM 642 O O . PRO A 1 78 ? 3.658 -2.880 -44.129 1.00 50.69 78 PRO A O 1
ATOM 645 N N . ILE A 1 79 ? 3.555 -5.104 -43.814 1.00 59.75 79 ILE A N 1
ATOM 646 C CA . ILE A 1 79 ? 4.516 -5.480 -44.843 1.00 59.75 79 ILE A CA 1
ATOM 647 C C . ILE A 1 79 ? 3.870 -5.077 -46.177 1.00 59.75 79 ILE A C 1
ATOM 649 O O . ILE A 1 79 ? 2.786 -5.588 -46.477 1.00 59.75 79 ILE A O 1
ATOM 653 N N . PRO A 1 80 ? 4.447 -4.156 -46.970 1.00 54.22 80 PRO A N 1
ATOM 654 C CA . PRO A 1 80 ? 3.914 -3.891 -48.296 1.00 54.22 80 PRO A CA 1
ATOM 655 C C . PRO A 1 80 ? 4.054 -5.176 -49.118 1.00 54.22 80 PRO A C 1
ATOM 657 O O . PRO A 1 80 ? 5.157 -5.689 -49.311 1.00 54.22 80 PRO A O 1
ATOM 660 N N . GLY A 1 81 ? 2.914 -5.736 -49.530 1.00 53.53 81 GLY A N 1
ATOM 661 C CA . GLY A 1 81 ? 2.867 -6.912 -50.394 1.00 53.53 81 GLY A CA 1
ATOM 662 C C . GLY A 1 81 ? 3.600 -6.647 -51.714 1.00 53.53 81 GLY A C 1
ATOM 663 O O . GLY A 1 81 ? 3.677 -5.494 -52.145 1.00 53.53 81 GLY A O 1
ATOM 664 N N . PRO A 1 82 ? 4.165 -7.684 -52.356 1.00 59.00 82 PRO A N 1
ATOM 665 C CA . PRO A 1 82 ? 4.968 -7.496 -53.553 1.00 59.00 82 PRO A CA 1
ATOM 666 C C . PRO A 1 82 ? 4.087 -6.962 -54.687 1.00 59.00 82 PRO A C 1
ATOM 668 O O . PRO A 1 82 ? 3.092 -7.586 -55.062 1.00 59.00 82 PRO A O 1
ATOM 671 N N . SER A 1 83 ? 4.455 -5.793 -55.216 1.00 59.06 83 SER A N 1
ATOM 672 C CA . SER A 1 83 ? 3.871 -5.242 -56.437 1.00 59.06 83 SER A CA 1
ATOM 673 C C . SER A 1 83 ? 4.120 -6.205 -57.596 1.00 59.06 83 SER A C 1
ATOM 675 O O . SER A 1 83 ? 5.247 -6.648 -57.818 1.00 59.06 83 SER A O 1
ATOM 677 N N . LYS A 1 84 ? 3.028 -6.542 -58.276 1.00 57.62 84 LYS A N 1
ATOM 678 C CA . LYS A 1 84 ? 2.948 -7.416 -59.445 1.00 57.62 84 LYS A CA 1
ATOM 679 C C . LYS A 1 84 ? 3.530 -6.767 -60.697 1.00 57.62 84 LYS A C 1
ATOM 681 O O . LYS A 1 84 ? 3.435 -5.524 -60.803 1.00 57.62 84 LYS A O 1
#